Protein AF-A0A8K0VE48-F1 (afdb_monomer)

Secondary structure (DSSP, 8-state):
-------HHHHHHHHHHHHHHHHHHHHHHHHHHHHHHHHS-GGG--HHHHHHHHHHHHHHS-HHHHHHHHHHHHHHHTS---SS-TT-SSSGGGPPPHHHHHHHHHHHHHHHHHHHHHHHH--GGGS-------------------

Sequence (146 aa):
MPKDYFNPASAATSIADIGGLHRKVIVQGLIYGIAQIQSLPDERREELSHSAMCDLVRKITDDHDLAYTLWGVEHHVGFDVDLWPENSGPGPYGSYSDEEMDRKEDVRFCIYKAKRKFAQTCALADAPPSDVIRFFGFDGSEGEAE

Organism: NCBI:txid2804194

Structure (mmCIF, N/CA/C/O backbone):
data_AF-A0A8K0VE48-F1
#
_entry.id   AF-A0A8K0VE48-F1
#
loop_
_atom_site.group_PDB
_atom_site.id
_atom_site.type_symbol
_atom_site.label_atom_id
_atom_site.label_alt_id
_atom_site.label_comp_id
_atom_site.label_asym_id
_atom_site.label_entity_id
_atom_site.label_seq_id
_atom_site.pdbx_PDB_ins_code
_atom_site.Cartn_x
_atom_site.Cartn_y
_atom_site.Cartn_z
_atom_site.occupancy
_atom_site.B_iso_or_equiv
_atom_site.auth_seq_id
_atom_site.auth_comp_id
_atom_site.auth_asym_id
_atom_site.auth_atom_id
_atom_site.pdbx_PDB_model_num
ATOM 1 N N . MET A 1 1 ? -49.383 -22.256 -18.040 1.00 44.12 1 MET A N 1
ATOM 2 C CA . MET A 1 1 ? -47.908 -22.244 -17.953 1.00 44.12 1 MET A CA 1
ATOM 3 C C . MET A 1 1 ? -47.474 -20.793 -17.834 1.00 44.12 1 MET A C 1
ATOM 5 O O . MET A 1 1 ? -47.775 -20.047 -18.763 1.00 44.12 1 MET A O 1
ATOM 9 N N . PRO A 1 2 ? -46.893 -20.352 -16.707 1.00 43.88 2 PRO A N 1
ATOM 10 C CA . PRO A 1 2 ? -46.397 -18.990 -16.603 1.00 43.88 2 PRO A CA 1
ATOM 11 C C . PRO A 1 2 ? -45.114 -18.871 -17.429 1.00 43.88 2 PRO A C 1
ATOM 13 O O . PRO A 1 2 ? -44.235 -19.727 -17.362 1.00 43.88 2 PRO A O 1
ATOM 16 N N . LYS A 1 3 ? -45.061 -17.848 -18.284 1.00 50.06 3 LYS A N 1
ATOM 17 C CA . LYS A 1 3 ? -43.846 -17.438 -18.983 1.00 50.06 3 LYS A CA 1
ATOM 18 C C . LYS A 1 3 ? -43.097 -16.517 -18.033 1.00 50.06 3 LYS A C 1
ATOM 20 O O . LYS A 1 3 ? -43.415 -15.332 -17.965 1.00 50.06 3 LYS A O 1
ATOM 25 N N . ASP A 1 4 ? -42.146 -17.071 -17.297 1.00 51.56 4 ASP A N 1
ATOM 26 C CA . ASP A 1 4 ? -41.178 -16.268 -16.564 1.00 51.56 4 ASP A CA 1
ATOM 27 C C . ASP A 1 4 ? -40.262 -15.608 -17.594 1.00 51.56 4 ASP A C 1
ATOM 29 O O . ASP A 1 4 ? -39.403 -16.235 -18.218 1.00 51.56 4 ASP A O 1
ATOM 33 N N . TYR A 1 5 ? -40.534 -14.332 -17.854 1.00 53.59 5 TYR A N 1
ATOM 34 C CA . TYR A 1 5 ? -39.695 -13.490 -18.686 1.00 53.59 5 TYR A CA 1
ATOM 35 C C . TYR A 1 5 ? -38.361 -13.305 -17.969 1.00 53.59 5 TYR A C 1
ATOM 37 O O . TYR A 1 5 ? -38.280 -12.645 -16.934 1.00 53.59 5 TYR A O 1
ATOM 45 N N . PHE A 1 6 ? -37.315 -13.898 -18.538 1.00 49.81 6 PHE A N 1
ATOM 46 C CA . PHE A 1 6 ? -35.928 -13.624 -18.191 1.00 49.81 6 PHE A CA 1
ATOM 47 C C . PHE A 1 6 ? -35.713 -12.105 -18.247 1.00 49.81 6 PHE A C 1
ATOM 49 O O . PHE A 1 6 ? -35.795 -11.511 -19.321 1.00 49.81 6 PHE A O 1
ATOM 56 N N . ASN A 1 7 ? -35.524 -11.466 -17.091 1.00 54.81 7 ASN A N 1
ATOM 57 C CA . ASN A 1 7 ? -35.315 -10.025 -16.993 1.00 54.81 7 ASN A CA 1
ATOM 58 C C . ASN A 1 7 ? -33.818 -9.721 -17.210 1.00 54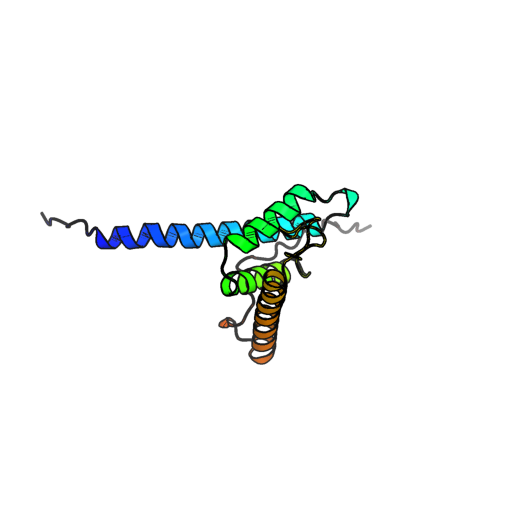.81 7 ASN A C 1
ATOM 60 O O . ASN A 1 7 ? -33.022 -9.955 -16.297 1.00 54.81 7 ASN A O 1
ATOM 64 N N . PRO A 1 8 ? -33.401 -9.188 -18.374 1.00 49.56 8 PRO A N 1
ATOM 65 C CA . PRO A 1 8 ? -31.990 -8.937 -18.668 1.00 49.56 8 PRO A CA 1
ATOM 66 C C . PRO A 1 8 ? -31.373 -7.847 -17.776 1.00 49.56 8 PRO A C 1
ATOM 68 O O . PRO A 1 8 ? -30.152 -7.777 -17.663 1.00 49.56 8 PRO A O 1
ATOM 71 N N . ALA A 1 9 ? -32.188 -7.038 -17.086 1.00 48.03 9 ALA A N 1
ATOM 72 C CA . ALA A 1 9 ? -31.693 -6.051 -16.129 1.00 48.03 9 ALA A CA 1
ATOM 73 C C . ALA A 1 9 ? -31.089 -6.699 -14.868 1.00 48.03 9 ALA A C 1
ATOM 75 O O . ALA A 1 9 ? -30.178 -6.133 -14.276 1.00 48.03 9 ALA A O 1
ATOM 76 N N . SER A 1 10 ? -31.531 -7.910 -14.497 1.00 46.16 10 SER A N 1
ATOM 77 C CA . SER A 1 10 ? -30.999 -8.657 -13.345 1.00 46.16 10 SER A CA 1
ATOM 78 C C . SER A 1 10 ? -29.633 -9.298 -13.617 1.00 46.16 10 SER A C 1
ATOM 80 O O . SER A 1 10 ? -28.899 -9.577 -12.675 1.00 46.16 10 SER A O 1
ATOM 82 N N . ALA A 1 11 ? -29.289 -9.551 -14.883 1.00 44.12 11 ALA A N 1
ATOM 83 C CA . ALA A 1 11 ? -27.991 -10.108 -15.268 1.00 44.12 11 ALA A CA 1
ATOM 84 C C . ALA A 1 11 ? -26.919 -9.016 -15.450 1.00 44.12 11 ALA A C 1
ATOM 86 O O . ALA A 1 11 ? -25.730 -9.279 -15.284 1.00 44.12 11 ALA A O 1
ATOM 87 N N . ALA A 1 12 ? -27.332 -7.776 -15.737 1.00 42.19 12 ALA A N 1
ATOM 88 C CA . ALA A 1 12 ? -26.428 -6.636 -15.887 1.00 42.19 12 ALA A CA 1
ATOM 89 C C . ALA A 1 12 ? -25.794 -6.190 -14.555 1.00 42.19 12 ALA A C 1
ATOM 91 O O . ALA A 1 12 ? -24.656 -5.725 -14.549 1.00 42.19 12 ALA A O 1
ATOM 92 N N . THR A 1 13 ? -26.475 -6.406 -13.424 1.00 41.75 13 THR A N 1
ATOM 93 C CA . THR A 1 13 ? -25.937 -6.142 -12.075 1.00 41.75 13 THR A CA 1
ATOM 94 C C . THR A 1 13 ? -24.790 -7.094 -11.704 1.00 41.75 13 THR A C 1
ATOM 96 O O . THR A 1 13 ? -23.970 -6.777 -10.859 1.00 41.75 13 THR A O 1
ATOM 99 N N . SER A 1 14 ? -24.660 -8.243 -12.375 1.00 50.25 14 SER A N 1
ATOM 100 C CA . SER A 1 14 ? -23.687 -9.272 -11.995 1.00 50.25 14 SER A CA 1
ATOM 101 C C . SER A 1 14 ? -22.292 -9.090 -12.600 1.00 50.25 14 SER A C 1
ATOM 103 O O . SER A 1 14 ? -21.358 -9.665 -12.065 1.00 50.25 14 SER A O 1
ATOM 105 N N . ILE A 1 15 ? -22.101 -8.357 -13.702 1.00 43.62 15 ILE A N 1
ATOM 106 C CA . ILE A 1 15 ? -20.808 -8.376 -14.428 1.00 43.62 15 ILE A CA 1
ATOM 107 C C . ILE A 1 15 ? -19.906 -7.194 -14.042 1.00 43.62 15 ILE A C 1
ATOM 109 O O . ILE A 1 15 ? -18.692 -7.360 -13.930 1.00 43.62 15 ILE A O 1
ATOM 113 N N . ALA A 1 16 ? -20.484 -6.018 -13.780 1.00 47.78 16 ALA A N 1
ATOM 114 C CA . ALA A 1 16 ? -19.727 -4.855 -13.309 1.00 47.78 16 ALA A CA 1
ATOM 115 C C . ALA A 1 16 ? -19.202 -5.051 -11.871 1.00 47.78 16 ALA A C 1
ATOM 117 O O . ALA A 1 16 ? -18.045 -4.733 -11.591 1.00 47.78 16 ALA A O 1
ATOM 118 N N . ASP A 1 17 ? -20.008 -5.667 -10.997 1.00 49.28 17 ASP A N 1
ATOM 119 C CA . ASP A 1 17 ? -19.649 -5.936 -9.597 1.00 49.28 17 ASP A CA 1
ATOM 120 C C . ASP A 1 17 ? -18.585 -7.040 -9.449 1.00 49.28 17 ASP A C 1
ATOM 122 O O . ASP A 1 17 ? -17.734 -6.966 -8.559 1.00 49.28 17 ASP A O 1
ATOM 126 N N . ILE A 1 18 ? -18.544 -8.016 -10.368 1.00 49.53 18 ILE A N 1
ATOM 127 C CA . ILE A 1 18 ? -17.466 -9.022 -10.422 1.00 49.53 18 ILE A CA 1
ATOM 128 C C . ILE A 1 18 ? -16.121 -8.355 -10.749 1.00 49.53 18 ILE A C 1
ATOM 130 O O . ILE A 1 18 ? -15.104 -8.703 -10.152 1.00 49.53 18 ILE A O 1
ATOM 134 N N . GLY A 1 19 ? -16.100 -7.349 -11.631 1.00 61.62 19 GLY A N 1
ATOM 135 C CA . GLY A 1 19 ? -14.878 -6.605 -11.956 1.00 61.62 19 GLY A CA 1
ATOM 136 C C . GLY A 1 19 ? -14.306 -5.830 -10.761 1.00 61.62 19 GLY A C 1
ATOM 137 O O . GLY A 1 19 ? -13.093 -5.845 -10.540 1.00 61.62 19 GLY A O 1
ATOM 138 N N . GLY A 1 20 ? -15.176 -5.197 -9.965 1.00 67.31 20 GLY A N 1
ATOM 139 C CA . GLY A 1 20 ? -14.790 -4.455 -8.761 1.00 67.31 20 GLY A CA 1
ATOM 140 C C . GLY A 1 20 ? -14.254 -5.360 -7.649 1.00 67.31 20 GLY A C 1
ATOM 141 O O . GLY A 1 20 ? -13.186 -5.091 -7.096 1.00 67.31 20 GLY A O 1
ATOM 142 N N . LEU A 1 21 ? -14.941 -6.472 -7.367 1.00 72.62 21 LEU A N 1
ATOM 143 C CA . LEU A 1 21 ? -14.491 -7.449 -6.372 1.00 72.62 21 LEU A CA 1
ATOM 144 C C . LEU A 1 21 ? -13.167 -8.110 -6.781 1.00 72.62 21 LEU A C 1
ATOM 146 O O . LEU A 1 21 ? -12.254 -8.201 -5.965 1.00 72.62 21 LEU A O 1
ATOM 150 N N . HIS A 1 22 ? -13.025 -8.514 -8.049 1.00 78.94 22 HIS A N 1
ATOM 151 C CA . HIS A 1 22 ? -11.775 -9.091 -8.554 1.00 78.94 22 HIS A CA 1
ATOM 152 C C . HIS A 1 22 ? -10.610 -8.112 -8.409 1.00 78.94 22 HIS A C 1
ATOM 154 O O . HIS A 1 22 ? -9.534 -8.505 -7.966 1.00 78.94 22 HIS A O 1
ATOM 160 N N . ARG A 1 23 ? -10.824 -6.828 -8.725 1.00 81.31 23 ARG A N 1
ATOM 161 C CA . ARG A 1 23 ? -9.810 -5.786 -8.532 1.00 81.31 23 ARG A CA 1
ATOM 162 C C . ARG A 1 23 ? -9.401 -5.666 -7.064 1.00 81.31 23 ARG A C 1
ATOM 164 O O . ARG A 1 23 ? -8.206 -5.659 -6.793 1.00 81.31 23 ARG A O 1
ATOM 171 N N . LYS A 1 24 ? -10.357 -5.633 -6.128 1.00 82.12 24 LYS A N 1
ATOM 172 C CA . LYS A 1 24 ? -10.064 -5.565 -4.684 1.00 82.12 24 LYS A CA 1
ATOM 173 C C . LYS A 1 24 ? -9.258 -6.767 -4.196 1.00 82.12 24 LYS A C 1
ATOM 175 O O . LYS A 1 24 ? -8.242 -6.582 -3.534 1.00 82.12 24 LYS A O 1
ATOM 180 N N . VAL A 1 25 ? -9.650 -7.980 -4.590 1.00 85.75 25 VAL A N 1
ATOM 181 C CA . VAL A 1 25 ? -8.926 -9.215 -4.240 1.00 85.75 25 VAL A CA 1
ATOM 182 C C . VAL A 1 25 ? -7.506 -9.211 -4.814 1.00 85.75 25 VAL A C 1
ATOM 184 O O . VAL A 1 25 ? -6.562 -9.563 -4.111 1.00 85.75 25 VAL A O 1
ATOM 187 N N . ILE A 1 26 ? -7.333 -8.772 -6.066 1.00 88.44 26 ILE A N 1
ATOM 188 C CA . ILE A 1 26 ? -6.012 -8.653 -6.698 1.00 88.44 26 ILE A CA 1
ATOM 189 C C . ILE A 1 26 ? -5.144 -7.643 -5.941 1.00 88.44 26 ILE A C 1
ATOM 191 O O . ILE A 1 26 ? -4.018 -7.973 -5.583 1.00 88.44 26 ILE A O 1
ATOM 195 N N . VAL A 1 27 ? -5.657 -6.441 -5.660 1.00 91.12 27 VAL A N 1
ATOM 196 C CA . VAL A 1 27 ? -4.923 -5.399 -4.920 1.00 91.12 27 VAL A CA 1
ATOM 197 C C . VAL A 1 27 ? -4.511 -5.902 -3.541 1.00 91.12 27 VAL A C 1
ATOM 199 O O . VAL A 1 27 ? -3.348 -5.780 -3.170 1.00 91.12 27 VAL A O 1
ATOM 202 N N . GLN A 1 28 ? -5.427 -6.529 -2.805 1.00 91.62 28 GLN A N 1
ATOM 203 C CA . GLN A 1 28 ? -5.130 -7.085 -1.489 1.00 91.62 28 GLN A CA 1
ATOM 204 C C . GLN A 1 28 ? -4.056 -8.180 -1.562 1.00 91.62 28 GLN A C 1
ATOM 206 O O . GLN A 1 28 ? -3.105 -8.156 -0.782 1.00 91.62 28 GLN A O 1
ATOM 211 N N . GLY A 1 29 ? -4.163 -9.107 -2.520 1.00 91.06 29 GLY A N 1
ATOM 212 C CA . GLY A 1 29 ? -3.159 -10.150 -2.741 1.00 91.06 29 GLY A CA 1
ATOM 213 C C . GLY A 1 29 ? -1.781 -9.584 -3.096 1.00 91.06 29 GLY A C 1
ATOM 214 O O . GLY A 1 29 ? -0.771 -10.060 -2.580 1.00 91.06 29 GLY A O 1
ATOM 215 N N . LEU A 1 30 ? -1.733 -8.530 -3.916 1.00 94.88 30 LEU A N 1
ATOM 216 C CA . LEU A 1 30 ? -0.491 -7.832 -4.248 1.00 94.88 30 LEU A CA 1
ATOM 217 C C . LEU A 1 30 ? 0.128 -7.166 -3.017 1.00 94.88 30 LEU A C 1
ATOM 219 O O . LEU A 1 30 ? 1.321 -7.335 -2.793 1.00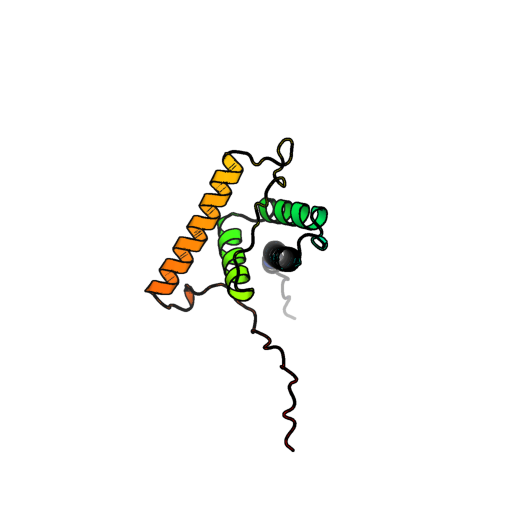 94.88 30 LEU A O 1
ATOM 223 N N . ILE A 1 31 ? -0.657 -6.464 -2.193 1.00 95.88 31 ILE A N 1
ATOM 224 C CA . ILE A 1 31 ? -0.145 -5.813 -0.976 1.00 95.88 31 ILE A CA 1
ATOM 225 C C . ILE A 1 31 ? 0.395 -6.860 0.011 1.00 95.88 31 ILE A C 1
ATOM 227 O O . ILE A 1 31 ? 1.467 -6.656 0.576 1.00 95.88 31 ILE A O 1
ATOM 231 N N . TYR A 1 32 ? -0.269 -8.011 0.168 1.00 95.25 32 TYR A N 1
ATOM 232 C CA . TYR A 1 32 ? 0.270 -9.119 0.966 1.00 95.25 32 TYR A CA 1
ATOM 233 C C . TYR A 1 32 ? 1.576 -9.680 0.399 1.00 95.25 32 TYR A C 1
ATOM 235 O O . TYR A 1 32 ? 2.508 -9.937 1.156 1.00 95.25 32 TYR A O 1
ATOM 243 N N . GLY A 1 33 ? 1.671 -9.858 -0.920 1.00 95.12 33 GLY A N 1
ATOM 244 C CA . GLY A 1 33 ? 2.911 -10.315 -1.546 1.00 95.12 33 GLY A CA 1
ATOM 245 C C . GLY A 1 33 ? 4.051 -9.298 -1.407 1.00 95.12 33 GLY A C 1
ATOM 246 O O . GLY A 1 33 ? 5.177 -9.690 -1.114 1.00 95.12 33 GLY A O 1
ATOM 247 N N . ILE A 1 34 ? 3.759 -7.997 -1.512 1.00 96.75 34 ILE A N 1
ATOM 248 C CA . ILE A 1 34 ? 4.720 -6.917 -1.235 1.00 96.75 34 ILE A CA 1
ATOM 249 C C . ILE A 1 34 ? 5.194 -6.990 0.220 1.00 96.75 34 ILE A C 1
ATOM 251 O O . ILE 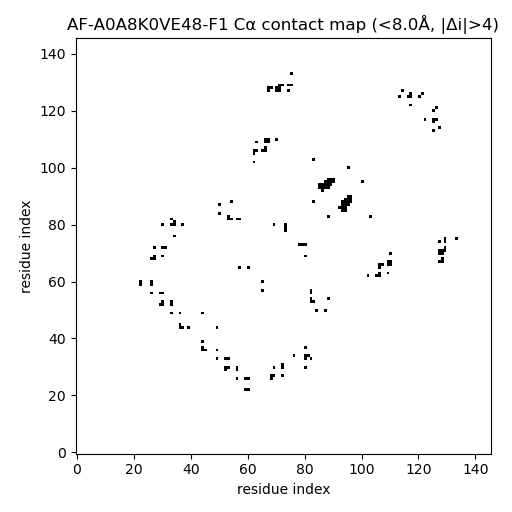A 1 34 ? 6.399 -6.995 0.467 1.00 96.75 34 ILE A O 1
ATOM 255 N N . ALA A 1 35 ? 4.267 -7.105 1.176 1.00 96.38 35 ALA A N 1
ATOM 256 C CA . ALA A 1 35 ? 4.593 -7.247 2.592 1.00 96.38 35 ALA A CA 1
ATOM 257 C C . ALA A 1 35 ? 5.487 -8.473 2.839 1.00 96.38 35 ALA A C 1
ATOM 259 O O . ALA A 1 35 ? 6.491 -8.386 3.545 1.00 96.38 35 ALA A O 1
ATOM 260 N N . GLN A 1 36 ? 5.171 -9.604 2.201 1.00 96.12 36 GLN A N 1
ATOM 261 C CA . GLN A 1 36 ? 5.979 -10.814 2.293 1.00 96.12 36 GLN A CA 1
ATOM 262 C C . GLN A 1 36 ? 7.401 -10.578 1.778 1.00 96.12 36 GLN A C 1
ATOM 264 O O . GLN A 1 36 ? 8.342 -10.949 2.474 1.00 96.12 36 GLN A O 1
ATOM 269 N N . ILE A 1 37 ? 7.583 -9.942 0.615 1.00 94.88 37 ILE A N 1
ATOM 270 C CA . ILE A 1 37 ? 8.923 -9.633 0.090 1.00 94.88 37 ILE A CA 1
ATOM 271 C C . ILE A 1 37 ? 9.677 -8.698 1.047 1.00 94.88 37 ILE A C 1
ATOM 273 O O . ILE A 1 37 ? 10.825 -8.971 1.381 1.00 94.88 37 ILE A O 1
ATOM 277 N N . GLN A 1 38 ? 9.032 -7.647 1.559 1.00 95.06 38 GLN A N 1
ATOM 278 C CA . GLN A 1 38 ? 9.652 -6.692 2.489 1.00 95.06 38 GLN A CA 1
ATOM 279 C C . GLN A 1 38 ? 10.056 -7.315 3.829 1.00 95.06 38 GLN A C 1
ATOM 281 O O . GLN A 1 38 ? 11.030 -6.876 4.443 1.00 95.06 38 GLN A O 1
ATOM 286 N N . SER A 1 39 ? 9.354 -8.367 4.259 1.00 94.69 39 SER A N 1
ATOM 287 C CA . SER A 1 39 ? 9.701 -9.128 5.463 1.00 94.69 39 SER A CA 1
ATOM 288 C C . SER A 1 39 ? 10.987 -9.954 5.319 1.00 94.69 39 SER A C 1
ATOM 290 O O . SER A 1 39 ? 11.574 -10.361 6.323 1.00 94.69 39 SER A O 1
ATOM 292 N N . LEU A 1 40 ? 11.443 -10.210 4.086 1.00 93.75 40 LEU A N 1
ATOM 293 C CA . LEU A 1 40 ? 12.670 -10.957 3.826 1.00 93.75 40 LEU A CA 1
ATOM 294 C C . LEU A 1 40 ? 13.915 -10.075 4.047 1.00 93.75 40 LEU A C 1
ATOM 296 O O . LEU A 1 40 ? 13.849 -8.858 3.849 1.00 93.75 40 LEU A O 1
ATOM 300 N N . PRO A 1 41 ? 15.071 -10.679 4.389 1.00 91.88 41 PRO A N 1
ATOM 301 C CA . PRO A 1 41 ? 16.362 -9.991 4.359 1.00 91.88 41 PRO A CA 1
ATOM 302 C C . PRO A 1 41 ? 16.669 -9.434 2.964 1.00 91.88 41 PRO A C 1
ATOM 304 O O . PRO A 1 41 ? 16.335 -10.090 1.977 1.00 91.88 41 PRO A O 1
ATOM 307 N N . ASP A 1 42 ? 17.361 -8.293 2.886 1.00 88.81 42 ASP A N 1
ATOM 308 C CA . ASP A 1 42 ? 17.640 -7.557 1.637 1.00 88.81 42 ASP A CA 1
ATOM 309 C C . ASP A 1 42 ? 18.201 -8.450 0.515 1.00 88.81 42 ASP A C 1
ATOM 311 O O . ASP A 1 42 ? 17.764 -8.386 -0.628 1.00 88.81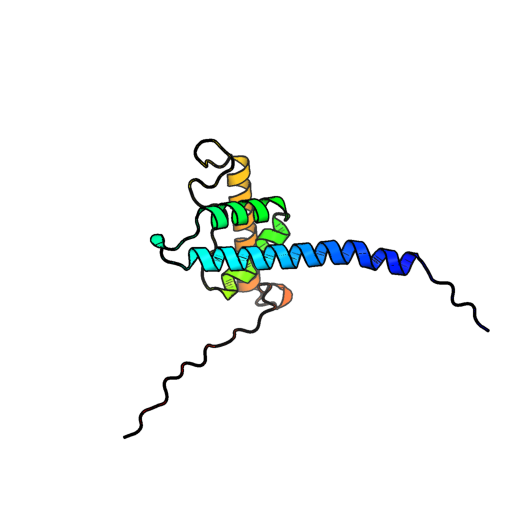 42 ASP A O 1
ATOM 315 N N . GLU A 1 43 ? 19.104 -9.371 0.852 1.00 90.38 43 GLU A N 1
ATOM 316 C CA . GLU A 1 43 ? 19.740 -10.312 -0.085 1.00 90.38 43 GLU A CA 1
ATOM 317 C C . GLU A 1 43 ? 18.757 -11.277 -0.773 1.00 90.38 43 GLU A C 1
ATOM 319 O O . GLU A 1 43 ? 19.084 -11.883 -1.793 1.00 90.38 43 GLU A O 1
ATOM 324 N N . ARG A 1 44 ? 17.574 -11.474 -0.182 1.00 88.38 44 ARG A N 1
ATOM 325 C CA . ARG A 1 44 ? 16.524 -12.387 -0.657 1.00 88.38 44 ARG A CA 1
ATOM 326 C C . ARG A 1 44 ? 15.312 -11.646 -1.206 1.00 88.38 44 ARG A C 1
ATOM 328 O O . ARG A 1 44 ? 14.333 -12.296 -1.572 1.00 88.38 44 ARG A O 1
ATOM 335 N N . ARG A 1 45 ? 15.345 -10.313 -1.236 1.00 89.19 45 ARG A N 1
ATOM 336 C CA . ARG A 1 45 ? 14.253 -9.522 -1.790 1.00 89.19 45 ARG A CA 1
ATOM 337 C C . ARG A 1 45 ? 14.288 -9.596 -3.306 1.00 89.19 45 ARG A C 1
ATOM 339 O O . ARG A 1 45 ? 15.290 -9.305 -3.954 1.00 89.19 45 ARG A O 1
ATOM 346 N N . GLU A 1 46 ? 13.163 -9.988 -3.885 1.00 90.88 46 GLU A N 1
ATOM 347 C CA . GLU A 1 46 ? 12.972 -9.956 -5.330 1.00 90.88 46 GLU A CA 1
ATOM 348 C C . GLU A 1 46 ? 12.652 -8.523 -5.782 1.00 90.88 46 GLU A C 1
ATOM 350 O O . GLU A 1 46 ? 11.512 -8.220 -6.122 1.00 90.88 46 GLU A O 1
ATOM 355 N N . GLU A 1 47 ? 13.650 -7.634 -5.774 1.00 88.56 47 GLU A N 1
ATOM 356 C CA . GLU A 1 47 ? 13.492 -6.183 -6.009 1.00 88.56 47 GLU A CA 1
ATOM 357 C C . GLU A 1 47 ? 12.722 -5.845 -7.298 1.00 88.56 47 GLU A C 1
ATOM 359 O O . GLU A 1 47 ? 11.872 -4.956 -7.314 1.00 88.56 47 GLU A O 1
ATOM 364 N N . LEU A 1 48 ? 12.946 -6.596 -8.384 1.00 88.00 48 LEU A N 1
ATOM 365 C CA . LEU A 1 48 ? 12.211 -6.406 -9.641 1.00 88.00 48 LEU A CA 1
ATOM 366 C C . LEU A 1 48 ? 10.719 -6.739 -9.499 1.00 88.00 48 LEU A C 1
ATOM 368 O O . LEU A 1 48 ? 9.870 -5.967 -9.950 1.00 88.00 48 LEU A O 1
ATOM 372 N N . SER A 1 49 ? 10.398 -7.874 -8.870 1.00 91.25 49 SER A N 1
ATOM 373 C CA . SER A 1 49 ? 9.018 -8.294 -8.601 1.00 91.25 49 SER A CA 1
ATOM 374 C C . SER A 1 49 ? 8.343 -7.309 -7.647 1.00 91.25 49 SER A C 1
ATOM 376 O O . SER A 1 49 ? 7.226 -6.863 -7.901 1.00 91.25 49 SER A O 1
ATOM 378 N N . HIS A 1 50 ? 9.044 -6.915 -6.582 1.00 93.00 50 HIS A N 1
ATOM 379 C CA . HIS A 1 50 ? 8.574 -5.961 -5.583 1.00 93.00 50 HIS A CA 1
ATOM 380 C C . HIS A 1 50 ? 8.235 -4.606 -6.205 1.00 93.00 50 HIS A C 1
ATOM 382 O O . HIS A 1 50 ? 7.110 -4.130 -6.054 1.00 93.00 50 HIS A O 1
ATOM 388 N N . SER A 1 51 ? 9.162 -4.029 -6.970 1.00 92.44 51 SER A N 1
ATOM 389 C CA . SER A 1 51 ? 8.976 -2.750 -7.656 1.00 92.44 51 SER A CA 1
ATOM 390 C C . SER A 1 51 ? 7.794 -2.792 -8.635 1.00 92.44 51 SER A C 1
ATOM 392 O O . SER A 1 51 ? 6.917 -1.924 -8.599 1.00 92.44 51 SER A O 1
ATOM 394 N N . ALA A 1 52 ? 7.695 -3.857 -9.441 1.00 92.06 52 ALA A N 1
ATOM 395 C CA . ALA A 1 52 ? 6.591 -4.044 -10.383 1.00 92.06 52 ALA A CA 1
ATOM 396 C C . ALA A 1 52 ? 5.230 -4.189 -9.681 1.00 92.06 52 ALA A C 1
ATOM 398 O O . ALA A 1 52 ? 4.228 -3.647 -10.150 1.00 92.06 52 ALA A O 1
ATOM 399 N N . MET A 1 53 ? 5.178 -4.896 -8.549 1.00 94.56 53 MET A N 1
ATOM 400 C CA . MET A 1 53 ? 3.954 -5.039 -7.759 1.00 94.56 53 MET A CA 1
ATOM 401 C C . MET A 1 53 ? 3.532 -3.710 -7.124 1.00 94.56 53 MET A C 1
ATOM 403 O O . MET A 1 53 ? 2.349 -3.372 -7.186 1.00 94.56 53 MET A O 1
ATOM 407 N N . CYS A 1 54 ? 4.472 -2.939 -6.566 1.00 95.38 54 CYS A N 1
ATOM 408 C CA . CYS A 1 54 ? 4.206 -1.601 -6.030 1.00 95.38 54 CYS A CA 1
ATOM 409 C C . CYS A 1 54 ? 3.614 -0.682 -7.105 1.00 95.38 54 CYS A C 1
ATOM 411 O O . CYS A 1 54 ? 2.570 -0.064 -6.895 1.00 95.38 54 CYS A O 1
ATOM 413 N N . ASP A 1 55 ? 4.235 -0.642 -8.284 1.00 92.88 55 ASP A N 1
ATOM 414 C CA . ASP A 1 55 ? 3.753 0.143 -9.418 1.00 92.88 55 ASP A CA 1
ATOM 415 C C . ASP A 1 55 ? 2.350 -0.287 -9.877 1.00 92.88 55 ASP A C 1
ATOM 417 O O . ASP A 1 55 ? 1.463 0.550 -10.071 1.00 92.88 55 ASP A O 1
ATOM 421 N N . LEU A 1 56 ? 2.113 -1.598 -9.980 1.00 92.44 56 LEU A N 1
ATOM 422 C CA . LEU A 1 56 ? 0.813 -2.140 -10.360 1.00 92.44 56 LEU A CA 1
ATOM 423 C C . LEU A 1 56 ? -0.277 -1.720 -9.367 1.00 92.44 56 LEU A C 1
ATOM 425 O O . LEU A 1 56 ? -1.309 -1.207 -9.798 1.00 92.44 56 LEU A O 1
ATOM 429 N N . VAL A 1 57 ? -0.042 -1.884 -8.060 1.00 94.06 57 VAL A N 1
ATOM 430 C CA . VAL A 1 57 ? -0.988 -1.478 -7.007 1.00 94.06 57 VAL A CA 1
ATOM 431 C C . VAL A 1 57 ? -1.322 0.007 -7.137 1.00 94.06 57 VAL A C 1
ATOM 433 O O . VAL A 1 57 ? -2.499 0.352 -7.225 1.00 94.06 57 VAL A O 1
ATOM 436 N N . ARG A 1 58 ? -0.315 0.883 -7.255 1.00 92.69 58 ARG A N 1
ATOM 437 C CA . ARG A 1 58 ? -0.532 2.332 -7.414 1.00 92.69 58 ARG A CA 1
ATOM 438 C C . ARG A 1 58 ? -1.385 2.664 -8.645 1.00 92.69 58 ARG A C 1
ATOM 440 O O . ARG A 1 58 ? -2.139 3.631 -8.617 1.00 92.69 58 ARG A O 1
ATOM 447 N N . LYS A 1 59 ? -1.308 1.892 -9.731 1.00 89.75 59 LYS A N 1
ATOM 448 C CA . LYS A 1 59 ? -2.050 2.168 -10.978 1.00 89.75 59 LYS A CA 1
ATOM 449 C C . LYS A 1 59 ? -3.484 1.647 -10.988 1.00 89.75 59 LYS A C 1
ATOM 451 O O . LYS A 1 59 ? -4.337 2.230 -11.655 1.00 89.75 59 LYS A O 1
ATOM 456 N N . ILE A 1 60 ? -3.756 0.532 -10.311 1.00 86.44 60 ILE A N 1
ATOM 457 C CA . ILE A 1 60 ? -5.038 -0.177 -10.443 1.00 86.44 60 ILE A CA 1
ATOM 458 C C . ILE A 1 60 ? -6.026 0.105 -9.312 1.00 86.44 60 ILE A C 1
ATOM 460 O O . ILE A 1 60 ? -7.112 -0.467 -9.326 1.00 86.44 60 ILE A O 1
ATOM 464 N N . THR A 1 61 ? -5.714 0.959 -8.345 1.00 85.44 61 THR A N 1
ATOM 465 C CA . THR A 1 61 ? -6.669 1.342 -7.297 1.00 85.44 61 THR A CA 1
ATOM 466 C C . THR A 1 61 ? -6.687 2.847 -7.092 1.00 85.44 61 THR A C 1
ATOM 468 O O . THR A 1 61 ? -5.673 3.518 -7.284 1.00 85.44 61 THR A O 1
ATOM 471 N N . ASP A 1 62 ? -7.857 3.375 -6.738 1.00 90.12 62 ASP A N 1
ATOM 472 C CA . ASP A 1 62 ? -7.973 4.739 -6.238 1.00 90.12 62 ASP A CA 1
ATOM 473 C C . ASP A 1 62 ? -7.369 4.848 -4.833 1.00 90.12 62 ASP A C 1
ATOM 475 O O . ASP A 1 62 ? -7.184 3.846 -4.137 1.00 90.12 62 ASP A O 1
ATOM 479 N N . ASP A 1 63 ? -7.058 6.075 -4.428 1.00 90.00 63 ASP A N 1
ATOM 480 C CA . ASP A 1 63 ? -6.289 6.350 -3.212 1.00 90.00 63 ASP A CA 1
ATOM 481 C C . ASP A 1 63 ? -7.059 6.052 -1.933 1.00 90.00 63 ASP A C 1
ATOM 483 O O . ASP A 1 63 ? -6.462 5.672 -0.925 1.00 90.00 63 ASP A O 1
ATOM 487 N N . HIS A 1 64 ? -8.386 6.177 -1.972 1.00 88.56 64 HIS A N 1
ATOM 488 C CA . HIS A 1 64 ? -9.219 5.885 -0.818 1.00 88.56 64 HIS A CA 1
ATOM 489 C C . HIS A 1 64 ? -9.289 4.374 -0.566 1.00 88.56 64 HIS A C 1
ATOM 491 O O . HIS A 1 64 ? -9.014 3.924 0.550 1.00 88.56 64 HIS A O 1
ATOM 497 N N . ASP A 1 65 ? -9.598 3.580 -1.597 1.00 88.56 65 ASP A N 1
ATOM 498 C CA . ASP A 1 65 ? -9.605 2.117 -1.496 1.00 88.56 65 ASP A CA 1
ATOM 499 C C . ASP A 1 65 ? -8.194 1.565 -1.234 1.00 88.56 65 ASP A C 1
ATOM 501 O O . ASP A 1 65 ? -8.043 0.605 -0.469 1.00 88.56 65 ASP A O 1
ATOM 505 N N . LEU A 1 66 ? -7.152 2.205 -1.784 1.00 92.50 66 LEU A N 1
ATOM 506 C CA . LEU A 1 66 ? -5.758 1.878 -1.488 1.00 92.50 66 LEU A CA 1
ATOM 507 C C . L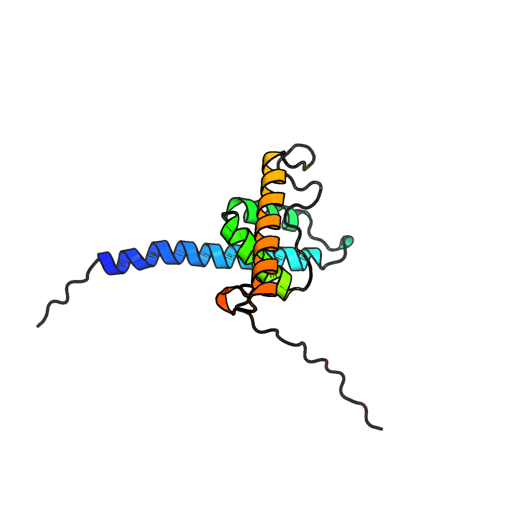EU A 1 66 ? -5.439 2.090 -0.011 1.00 92.50 66 LEU A C 1
ATOM 509 O O . LEU A 1 66 ? -4.952 1.169 0.636 1.00 92.50 66 LEU A O 1
ATOM 513 N N . ALA A 1 67 ? -5.731 3.275 0.533 1.00 94.25 67 ALA A N 1
ATOM 514 C CA . ALA A 1 67 ? -5.482 3.601 1.934 1.00 94.25 67 ALA A CA 1
ATOM 515 C C . ALA A 1 67 ? -6.192 2.618 2.871 1.00 94.25 67 ALA A C 1
ATOM 517 O O . ALA A 1 67 ? -5.592 2.110 3.818 1.00 94.25 67 ALA A O 1
ATOM 518 N N . TYR A 1 68 ? -7.460 2.316 2.588 1.00 91.19 68 TYR A N 1
ATOM 519 C CA . TYR A 1 68 ? -8.248 1.407 3.412 1.00 91.19 68 TYR A CA 1
ATOM 520 C C . TYR A 1 68 ? -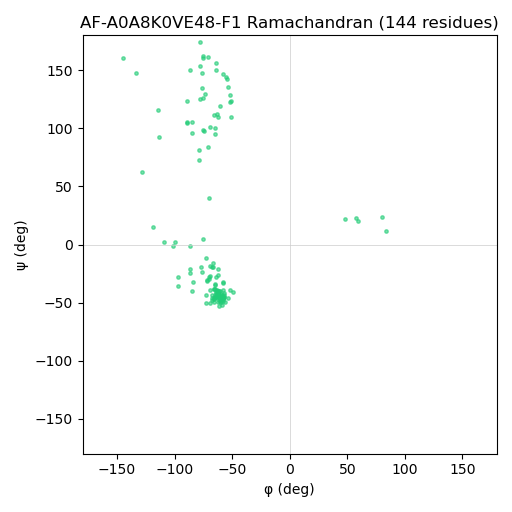7.691 -0.025 3.366 1.00 91.19 68 TYR A C 1
ATOM 522 O O . TYR A 1 68 ? -7.454 -0.628 4.413 1.00 91.19 68 TYR A O 1
ATOM 530 N N . THR A 1 69 ? -7.392 -0.541 2.169 1.00 92.38 69 THR A N 1
ATOM 531 C CA . THR A 1 69 ? -6.820 -1.887 1.991 1.00 92.38 69 THR A CA 1
ATOM 532 C C . THR A 1 69 ? -5.428 -1.994 2.611 1.00 92.38 69 THR A C 1
ATOM 534 O O . THR A 1 69 ? -5.146 -2.952 3.329 1.00 92.38 69 THR A O 1
ATOM 537 N N . LEU A 1 70 ? -4.572 -0.995 2.378 1.00 95.06 70 LEU A N 1
ATOM 538 C CA . LEU A 1 70 ? -3.220 -0.934 2.924 1.00 95.06 70 LEU A CA 1
ATOM 539 C C . LEU A 1 70 ? -3.257 -0.938 4.450 1.00 95.06 70 LEU A C 1
ATOM 541 O O . LEU A 1 70 ? -2.576 -1.751 5.063 1.00 95.06 70 LEU A O 1
ATOM 545 N N . TRP A 1 71 ? -4.118 -0.125 5.068 1.00 94.19 71 TRP A N 1
ATOM 546 C CA . TRP A 1 71 ? -4.276 -0.135 6.521 1.00 94.19 71 TRP A CA 1
ATOM 547 C C . TRP A 1 71 ? -4.706 -1.506 7.058 1.00 94.19 71 TRP A C 1
ATOM 549 O O . TRP A 1 71 ? -4.156 -1.967 8.060 1.00 94.19 71 TRP A O 1
ATOM 559 N N . GLY A 1 72 ? -5.661 -2.169 6.399 1.00 92.12 72 GLY A N 1
ATOM 560 C CA . GLY A 1 72 ? -6.093 -3.517 6.774 1.00 92.12 72 GLY A CA 1
ATOM 561 C C . GLY A 1 72 ? -4.943 -4.525 6.758 1.00 92.12 72 GLY A C 1
ATOM 562 O O . GLY A 1 72 ? -4.759 -5.269 7.723 1.00 92.12 72 GLY A O 1
ATOM 563 N N . VAL A 1 73 ? -4.130 -4.507 5.696 1.00 92.94 73 VAL A N 1
ATOM 564 C CA . VAL A 1 73 ? -2.965 -5.393 5.573 1.00 92.94 73 VAL A CA 1
ATOM 565 C C . VAL A 1 73 ? -1.884 -5.041 6.595 1.00 92.94 73 VAL A C 1
ATOM 567 O O . VAL A 1 73 ? -1.434 -5.937 7.298 1.00 92.94 73 VAL A O 1
ATOM 570 N N . GLU A 1 74 ? -1.516 -3.767 6.751 1.00 94.38 74 GLU A N 1
ATOM 571 C CA . GLU A 1 74 ? -0.527 -3.303 7.742 1.00 94.38 74 GLU A CA 1
ATOM 572 C C . GLU A 1 74 ? -0.915 -3.698 9.168 1.00 94.38 74 GLU A C 1
ATOM 574 O O . GLU A 1 74 ? -0.086 -4.164 9.950 1.00 94.38 74 GLU A O 1
ATOM 579 N N . HIS A 1 75 ? -2.201 -3.564 9.508 1.00 91.94 75 HIS A N 1
ATOM 580 C CA . HIS A 1 75 ? -2.718 -4.012 10.795 1.00 91.94 75 HIS A CA 1
ATOM 581 C C . HIS A 1 75 ? -2.557 -5.527 10.979 1.00 91.94 75 HIS A C 1
ATOM 583 O O . HIS A 1 75 ? -2.206 -5.982 12.068 1.00 91.94 75 HIS A O 1
ATOM 589 N N . HIS A 1 76 ? -2.797 -6.303 9.920 1.00 90.44 76 HIS A N 1
ATOM 590 C CA . HIS A 1 76 ? -2.670 -7.755 9.951 1.00 90.44 76 HIS A CA 1
ATOM 591 C C . HIS A 1 76 ? -1.210 -8.212 10.083 1.00 90.44 76 HIS A C 1
ATOM 593 O O . HIS A 1 76 ? -0.906 -9.019 10.965 1.00 90.44 76 HIS A O 1
ATOM 599 N N . VAL A 1 77 ? -0.313 -7.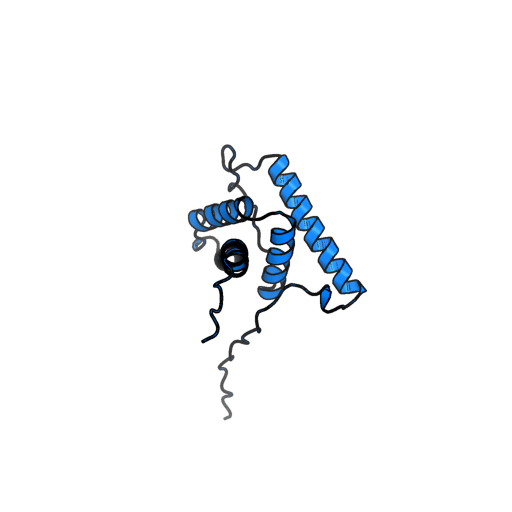691 9.238 1.00 90.56 77 VAL A N 1
ATOM 600 C CA . VAL A 1 77 ? 1.108 -8.087 9.202 1.00 90.56 77 VAL A CA 1
ATOM 601 C C . VAL A 1 77 ? 1.929 -7.465 10.334 1.00 90.56 77 VAL A C 1
ATOM 603 O O . VAL A 1 77 ? 2.980 -7.989 10.688 1.00 90.56 77 VAL A O 1
ATOM 606 N N . GLY A 1 78 ? 1.438 -6.387 10.951 1.00 92.88 78 GLY A N 1
ATOM 607 C CA . GLY A 1 78 ? 2.044 -5.764 12.129 1.00 92.88 78 GLY A CA 1
ATOM 608 C C . GLY A 1 78 ? 3.176 -4.777 11.834 1.00 92.88 78 GLY A C 1
ATOM 609 O O . GLY A 1 78 ? 3.865 -4.366 12.765 1.00 92.88 78 GLY A O 1
ATOM 610 N N . PHE A 1 79 ? 3.366 -4.384 10.575 1.00 94.06 79 PHE A N 1
ATOM 611 C CA . PHE A 1 79 ? 4.328 -3.364 10.155 1.00 94.06 79 PHE A CA 1
ATOM 612 C C . PHE A 1 79 ? 3.781 -2.553 8.973 1.00 94.06 79 PHE A C 1
ATOM 614 O O . PHE A 1 79 ? 2.854 -2.991 8.289 1.00 94.06 79 PHE A O 1
ATOM 621 N N . ASP A 1 80 ? 4.352 -1.369 8.748 1.00 96.19 80 ASP A N 1
ATOM 622 C CA . ASP A 1 80 ? 3.959 -0.491 7.645 1.00 96.19 80 ASP A CA 1
ATOM 623 C C . ASP A 1 80 ? 4.567 -0.996 6.327 1.00 96.19 80 ASP A C 1
ATOM 625 O O . ASP A 1 80 ? 5.781 -1.169 6.213 1.00 96.19 80 ASP A O 1
ATOM 629 N N . VAL A 1 81 ? 3.720 -1.226 5.325 1.00 96.69 81 VAL A N 1
ATOM 630 C CA . VAL A 1 81 ? 4.121 -1.766 4.020 1.00 96.69 81 VAL A CA 1
ATOM 631 C C . VAL A 1 81 ? 4.486 -0.602 3.107 1.00 96.69 81 VAL A C 1
ATOM 633 O O . VAL A 1 81 ? 3.672 0.299 2.888 1.00 96.69 81 VAL A O 1
ATOM 636 N N . ASP A 1 82 ? 5.699 -0.595 2.556 1.00 96.62 82 ASP A N 1
ATOM 637 C CA . ASP A 1 82 ? 6.151 0.507 1.704 1.00 96.62 82 ASP A CA 1
ATOM 638 C C . ASP A 1 82 ? 5.788 0.276 0.233 1.00 96.62 82 ASP A C 1
ATOM 640 O O . ASP A 1 82 ? 6.409 -0.524 -0.465 1.00 96.62 82 ASP A O 1
ATOM 644 N N . LEU A 1 83 ? 4.777 0.997 -0.249 1.00 96.44 83 LEU A N 1
ATOM 645 C CA . LEU A 1 83 ? 4.397 0.988 -1.661 1.00 96.44 83 LEU A CA 1
ATOM 646 C C . LEU A 1 83 ? 5.184 1.998 -2.502 1.00 96.44 83 LEU A C 1
ATOM 648 O O . LEU A 1 83 ? 4.954 2.060 -3.703 1.00 96.44 83 LEU A O 1
ATOM 652 N N . TRP A 1 84 ? 6.083 2.791 -1.911 1.00 96.44 84 TRP A N 1
ATOM 653 C CA . TRP A 1 84 ? 6.960 3.733 -2.615 1.00 96.44 84 TRP A CA 1
ATOM 654 C C . TRP A 1 84 ? 8.428 3.523 -2.213 1.00 96.44 84 TRP A C 1
ATOM 656 O O . TRP A 1 84 ? 9.038 4.451 -1.669 1.00 96.44 84 TRP A O 1
ATOM 666 N N . PRO A 1 85 ? 8.996 2.332 -2.499 1.00 93.44 85 PRO A N 1
ATOM 667 C CA . PRO A 1 85 ? 10.387 2.042 -2.181 1.00 93.44 85 PRO A CA 1
ATOM 668 C C . PRO A 1 85 ? 11.334 2.954 -2.959 1.00 93.44 85 PRO A C 1
ATOM 670 O O . PRO A 1 85 ? 11.026 3.384 -4.078 1.00 93.44 85 PRO A O 1
ATOM 673 N N . GLU A 1 86 ? 12.490 3.250 -2.370 1.00 90.12 86 GLU A N 1
ATOM 674 C CA . GLU A 1 86 ? 13.530 4.060 -3.004 1.00 90.12 86 GLU A CA 1
ATOM 675 C C . GLU A 1 86 ? 13.946 3.467 -4.359 1.00 90.12 86 GLU A C 1
ATOM 677 O O . GLU A 1 86 ? 13.984 2.251 -4.543 1.00 90.12 86 GLU A O 1
ATOM 682 N N . ASN A 1 87 ? 14.253 4.331 -5.329 1.00 86.94 87 ASN A N 1
ATOM 683 C CA . ASN A 1 87 ? 14.699 3.938 -6.673 1.00 86.94 87 ASN A CA 1
ATOM 684 C C . ASN A 1 87 ? 13.714 3.027 -7.445 1.00 86.94 87 ASN A C 1
ATOM 686 O O . ASN A 1 87 ? 14.114 2.326 -8.372 1.00 86.94 87 ASN A O 1
ATOM 690 N N . SER A 1 88 ? 12.427 3.046 -7.087 1.00 88.38 88 SER A N 1
ATOM 691 C CA . SER A 1 88 ? 11.352 2.281 -7.749 1.00 88.38 88 SER A CA 1
ATOM 692 C C . SER A 1 88 ? 10.257 3.159 -8.360 1.00 88.38 88 SER A C 1
ATOM 694 O O . SER A 1 88 ? 9.152 2.694 -8.665 1.00 88.38 88 SER A O 1
ATOM 696 N N . GLY A 1 89 ? 10.536 4.451 -8.500 1.00 86.94 89 GLY A N 1
ATOM 697 C CA . GLY A 1 89 ? 9.676 5.371 -9.222 1.00 86.94 89 GLY A CA 1
ATOM 698 C C . GLY A 1 89 ? 9.773 5.198 -10.741 1.00 86.94 89 GLY A C 1
ATOM 699 O O . GLY A 1 89 ? 10.731 4.619 -11.255 1.00 86.94 89 GLY A O 1
ATOM 700 N N . PRO A 1 90 ? 8.774 5.687 -11.488 1.00 84.19 90 PRO A N 1
ATOM 701 C CA . PRO A 1 90 ? 8.740 5.613 -12.946 1.00 84.19 90 PRO A CA 1
ATOM 702 C C . PRO A 1 90 ? 9.737 6.567 -13.626 1.00 84.19 90 PRO A C 1
ATOM 704 O O . PRO A 1 90 ? 9.935 6.484 -14.840 1.00 84.19 90 PRO A O 1
ATOM 707 N N . GLY A 1 91 ? 10.331 7.500 -12.878 1.00 86.00 91 GLY A N 1
ATOM 708 C CA . GLY A 1 91 ? 11.274 8.490 -13.377 1.00 86.00 91 GLY A CA 1
ATOM 709 C C . GLY A 1 91 ? 12.691 7.951 -13.616 1.00 86.00 91 GLY A C 1
ATOM 710 O O . GLY A 1 91 ? 13.017 6.803 -13.295 1.00 86.00 91 GLY A O 1
ATOM 711 N N . PRO A 1 92 ? 13.579 8.785 -14.192 1.00 85.31 92 PRO A N 1
ATOM 712 C CA . PRO A 1 92 ? 14.983 8.439 -14.383 1.00 85.31 92 PRO A CA 1
ATOM 713 C C . PRO A 1 92 ? 15.640 8.001 -13.071 1.00 85.31 92 PRO A C 1
ATOM 715 O O . PRO A 1 92 ? 15.466 8.645 -12.042 1.00 85.31 92 PRO A O 1
ATOM 718 N N . TYR A 1 93 ? 16.419 6.918 -13.117 1.00 87.19 93 TYR A N 1
ATOM 719 C CA . TYR A 1 93 ? 17.068 6.325 -11.936 1.00 87.19 93 TYR A CA 1
ATOM 720 C C . TYR A 1 93 ? 16.096 5.873 -10.834 1.00 87.19 93 TYR A C 1
ATOM 722 O O . TYR A 1 93 ? 16.505 5.710 -9.689 1.00 87.19 93 TYR A O 1
ATOM 730 N N . GLY A 1 94 ? 14.821 5.656 -11.168 1.00 86.50 94 GLY A N 1
ATOM 731 C CA . GLY A 1 94 ? 13.834 5.204 -10.199 1.00 86.50 94 GLY A CA 1
ATOM 732 C C . GLY A 1 94 ? 13.282 6.321 -9.311 1.00 86.50 94 GLY A C 1
ATOM 733 O O . GLY A 1 94 ? 12.839 6.047 -8.195 1.00 86.50 94 GLY A O 1
ATOM 734 N N . SER A 1 95 ? 13.331 7.579 -9.756 1.00 92.44 95 SER A N 1
ATOM 735 C CA . SER A 1 95 ? 12.747 8.699 -9.015 1.00 92.44 95 SER A CA 1
ATOM 736 C C . SER A 1 95 ? 11.222 8.743 -9.143 1.00 92.44 95 SER A C 1
ATOM 738 O O . SER A 1 95 ? 10.658 8.387 -10.180 1.00 92.44 95 SER A O 1
ATOM 740 N N . TYR A 1 96 ? 10.554 9.203 -8.088 1.00 93.50 96 TYR A N 1
ATOM 741 C CA . TYR A 1 96 ? 9.131 9.547 -8.117 1.00 93.50 96 TYR A CA 1
ATOM 742 C C . TYR A 1 96 ? 8.951 10.991 -8.576 1.00 93.50 96 TYR A C 1
ATOM 744 O O . TYR A 1 96 ? 9.834 11.822 -8.342 1.00 93.50 96 TYR A O 1
ATOM 752 N N . SER A 1 97 ? 7.831 11.287 -9.235 1.00 94.81 97 SER A N 1
ATOM 753 C CA . SER A 1 97 ? 7.450 12.681 -9.478 1.00 94.81 97 SER A CA 1
ATOM 754 C C . SER A 1 97 ? 6.908 13.332 -8.202 1.00 94.81 97 SER A C 1
ATOM 756 O O . SER A 1 97 ? 6.511 12.633 -7.266 1.00 94.81 97 SER A O 1
ATOM 758 N N . ASP A 1 98 ? 6.861 14.665 -8.173 1.00 95.56 98 ASP A N 1
ATOM 759 C CA . ASP A 1 98 ? 6.268 15.403 -7.052 1.00 95.56 98 ASP A CA 1
ATOM 760 C C . ASP A 1 98 ? 4.802 14.982 -6.844 1.00 95.56 98 ASP A C 1
ATOM 762 O O . ASP A 1 98 ? 4.389 14.729 -5.718 1.00 95.56 98 ASP A O 1
ATOM 766 N N . GLU A 1 99 ? 4.044 14.757 -7.925 1.00 94.38 99 GLU A N 1
ATOM 767 C CA . GLU A 1 99 ? 2.652 14.296 -7.837 1.00 94.38 99 GLU A CA 1
ATOM 768 C C . GLU A 1 99 ? 2.518 12.893 -7.223 1.00 94.38 99 GLU A C 1
ATOM 770 O O . GLU A 1 99 ? 1.550 12.606 -6.520 1.00 94.38 99 GLU A O 1
ATOM 775 N N . GLU A 1 100 ? 3.467 11.987 -7.476 1.00 93.06 100 GLU A N 1
ATOM 776 C CA . GLU A 1 100 ? 3.465 10.662 -6.845 1.00 93.06 100 GLU A CA 1
ATOM 777 C C . GLU A 1 100 ? 3.819 10.726 -5.359 1.00 93.06 100 GLU A C 1
ATOM 779 O O . GLU A 1 100 ? 3.324 9.904 -4.579 1.00 93.06 100 GLU A O 1
ATOM 784 N N . MET A 1 101 ? 4.662 11.684 -4.973 1.00 95.62 101 MET A N 1
ATOM 785 C CA . MET A 1 101 ? 5.008 11.933 -3.578 1.00 95.62 101 MET A CA 1
ATOM 786 C C . MET A 1 101 ? 3.843 12.581 -2.826 1.00 95.62 101 MET A C 1
ATOM 788 O O . MET A 1 101 ? 3.491 12.092 -1.755 1.00 95.62 101 MET A O 1
ATOM 792 N N . ASP A 1 102 ? 3.164 13.565 -3.418 1.00 95.88 102 ASP A N 1
ATOM 793 C CA . ASP A 1 102 ? 1.924 14.136 -2.875 1.00 95.88 102 ASP A CA 1
ATOM 794 C C . ASP A 1 102 ? 0.868 13.039 -2.678 1.00 95.88 102 ASP A C 1
ATOM 796 O O . ASP A 1 102 ? 0.267 12.896 -1.613 1.00 95.88 102 ASP A O 1
ATOM 800 N N . ARG A 1 103 ? 0.714 12.161 -3.674 1.00 94.94 103 ARG A N 1
ATOM 801 C CA . ARG A 1 103 ? -0.194 11.013 -3.595 1.00 94.94 103 ARG A CA 1
ATOM 802 C C . ARG A 1 103 ? 0.171 10.038 -2.469 1.00 94.94 103 ARG A C 1
ATOM 804 O O . ARG A 1 103 ? -0.717 9.515 -1.790 1.00 94.94 103 ARG A O 1
ATOM 811 N N . LYS A 1 104 ? 1.466 9.773 -2.248 1.00 96.06 104 LYS A N 1
ATOM 812 C CA . LYS A 1 104 ? 1.952 8.971 -1.108 1.00 96.06 104 LYS A CA 1
ATOM 813 C C . LYS A 1 104 ? 1.522 9.605 0.214 1.00 96.06 104 LYS A C 1
ATOM 815 O O . LYS A 1 104 ? 1.045 8.896 1.105 1.00 96.06 104 LYS A O 1
ATOM 820 N N . GLU A 1 105 ? 1.694 10.918 0.344 1.00 96.50 105 GLU A N 1
ATOM 821 C CA . GLU A 1 105 ? 1.306 11.669 1.537 1.00 96.50 105 GLU A CA 1
ATOM 822 C C . GLU A 1 105 ? -0.206 11.625 1.770 1.00 96.50 105 GLU A C 1
ATOM 824 O O . GLU A 1 105 ? -0.631 11.320 2.886 1.00 96.50 105 GLU A O 1
ATOM 829 N N . ASP A 1 106 ? -1.014 11.808 0.726 1.00 96.19 106 ASP A N 1
ATOM 830 C CA . ASP A 1 106 ? -2.476 11.739 0.797 1.00 96.19 106 ASP A CA 1
ATOM 831 C C . ASP A 1 106 ? -2.966 10.369 1.283 1.00 96.19 106 ASP A C 1
ATOM 833 O O . ASP A 1 106 ? -3.764 10.279 2.225 1.00 96.19 106 ASP A O 1
ATOM 837 N N . VAL A 1 107 ? -2.436 9.278 0.717 1.00 96.56 107 VAL A N 1
ATOM 838 C CA . VAL A 1 107 ? -2.767 7.907 1.146 1.00 96.56 107 VAL A CA 1
ATOM 839 C C . VAL A 1 107 ? -2.410 7.702 2.620 1.00 96.56 107 VAL A C 1
ATOM 841 O O . VAL A 1 107 ? -3.220 7.190 3.402 1.00 96.56 107 VAL A O 1
ATOM 844 N N . ARG A 1 108 ? -1.220 8.141 3.047 1.00 96.88 108 ARG A N 1
ATOM 845 C CA . ARG A 1 108 ? -0.782 8.027 4.448 1.00 96.88 108 ARG A CA 1
ATOM 846 C C . ARG A 1 108 ? -1.621 8.886 5.388 1.00 96.88 108 ARG A C 1
ATOM 848 O O . ARG A 1 108 ? -1.962 8.433 6.486 1.00 96.88 108 ARG A O 1
ATOM 855 N N . PHE A 1 109 ? -2.015 10.080 4.961 1.00 96.38 109 PHE A N 1
ATOM 856 C CA . PHE A 1 109 ? -2.899 10.957 5.716 1.00 96.38 109 PHE A CA 1
ATOM 857 C C . PHE A 1 109 ? -4.294 10.342 5.895 1.00 96.38 109 PHE A C 1
ATOM 859 O O . PHE A 1 109 ? -4.844 10.365 7.003 1.00 96.38 109 PHE A O 1
ATOM 866 N N . CYS A 1 110 ? -4.846 9.714 4.853 1.00 95.00 110 CYS A N 1
ATOM 867 C CA . CYS A 1 110 ? -6.098 8.959 4.928 1.00 95.00 110 CYS A CA 1
ATOM 868 C C . CYS A 1 110 ? -6.024 7.825 5.962 1.00 95.00 110 CYS A C 1
ATOM 870 O O . CYS A 1 110 ? -6.907 7.726 6.822 1.00 95.00 110 CYS A O 1
ATOM 872 N N . ILE A 1 111 ? -4.950 7.028 5.946 1.00 94.88 111 ILE A N 1
ATOM 873 C CA . ILE A 1 111 ? -4.715 5.962 6.935 1.00 94.88 111 ILE A CA 1
ATOM 874 C C . ILE A 1 111 ? -4.633 6.540 8.350 1.00 94.88 111 ILE A C 1
ATOM 876 O O . ILE A 1 111 ? -5.286 6.038 9.267 1.00 94.88 111 ILE A O 1
ATOM 880 N N . TYR A 1 112 ? -3.871 7.619 8.544 1.00 95.19 112 TYR A N 1
ATOM 881 C CA . TYR A 1 112 ? -3.746 8.283 9.841 1.00 95.19 112 TYR A CA 1
ATOM 882 C C . TYR A 1 112 ? -5.105 8.754 10.377 1.00 95.19 112 TYR A C 1
ATOM 884 O O . TYR A 1 112 ? -5.442 8.510 11.540 1.00 95.19 112 TYR A O 1
ATOM 892 N N . LYS A 1 113 ? -5.920 9.392 9.529 1.00 94.50 113 LYS A N 1
ATOM 893 C CA . LYS A 1 113 ? -7.259 9.865 9.897 1.00 94.50 113 LYS A CA 1
ATOM 894 C C . LYS A 1 113 ? -8.176 8.707 10.297 1.00 94.50 113 LYS A C 1
ATOM 896 O O . LYS A 1 113 ? -8.893 8.832 11.290 1.00 94.50 113 LYS A O 1
ATOM 901 N N . ALA A 1 114 ? -8.129 7.591 9.569 1.00 90.19 114 ALA A N 1
ATOM 902 C CA . ALA A 1 114 ? -8.904 6.391 9.877 1.00 90.19 114 ALA A CA 1
ATOM 903 C C . ALA A 1 114 ? -8.464 5.751 11.207 1.00 90.19 114 ALA A C 1
ATOM 905 O O . ALA A 1 114 ? -9.294 5.580 12.102 1.00 90.19 114 ALA A O 1
ATOM 906 N N . LYS A 1 115 ? -7.152 5.533 11.399 1.00 91.19 115 LYS A N 1
ATOM 907 C CA . LYS A 1 115 ? -6.558 5.050 12.662 1.00 91.19 115 LYS A CA 1
ATOM 908 C C . LYS A 1 115 ? -6.981 5.927 13.849 1.00 91.19 115 LYS A C 1
ATOM 910 O O . LYS A 1 115 ? -7.414 5.416 14.881 1.00 91.19 115 LYS A O 1
ATOM 915 N N . ARG A 1 116 ? -6.911 7.257 13.698 1.00 93.56 116 ARG A N 1
ATOM 916 C CA . ARG A 1 116 ? -7.314 8.217 14.738 1.00 93.56 116 ARG A CA 1
ATOM 917 C C . ARG A 1 116 ? -8.808 8.145 15.046 1.00 93.56 116 ARG A C 1
ATOM 919 O O . ARG A 1 116 ? -9.175 8.191 16.216 1.00 93.56 116 ARG A O 1
ATOM 926 N N . LYS A 1 117 ? -9.662 8.045 14.025 1.00 89.94 117 LYS A N 1
ATOM 927 C CA . LYS A 1 117 ? -11.113 7.925 14.213 1.00 89.94 117 LYS A CA 1
ATOM 928 C C . LYS A 1 117 ? -11.453 6.649 14.984 1.00 89.94 117 LYS A C 1
ATOM 930 O O . LYS A 1 117 ? -12.152 6.735 15.987 1.00 89.94 117 LYS A O 1
ATOM 935 N N . PHE A 1 118 ? -10.878 5.512 14.593 1.00 89.19 118 PHE A N 1
ATOM 936 C CA . PHE A 1 118 ? -11.067 4.243 15.293 1.00 89.19 118 PHE A CA 1
ATOM 937 C C . PHE A 1 118 ? -10.608 4.303 16.750 1.00 89.19 118 PHE A C 1
ATOM 939 O O . PHE A 1 118 ? -11.334 3.872 17.637 1.00 89.19 118 PHE A O 1
ATOM 946 N N . ALA A 1 119 ? -9.445 4.904 17.020 1.00 89.00 119 ALA A N 1
ATOM 947 C CA . ALA A 1 119 ? -8.948 5.069 18.385 1.00 89.00 119 ALA A CA 1
ATOM 948 C C . ALA A 1 119 ? -9.864 5.943 19.265 1.00 89.00 119 ALA A C 1
ATOM 950 O O . ALA A 1 119 ? -9.862 5.801 20.485 1.00 89.00 119 ALA A O 1
ATOM 951 N N . GLN A 1 120 ? -10.634 6.856 18.665 1.00 91.94 120 GLN A N 1
ATOM 952 C CA . GLN A 1 120 ? -11.575 7.719 19.383 1.00 91.94 120 GLN A CA 1
ATOM 953 C C . GLN A 1 120 ? -12.936 7.056 19.611 1.00 91.94 120 GLN A C 1
ATOM 955 O O . GLN A 1 120 ? -13.543 7.260 20.660 1.00 91.94 120 GLN A O 1
ATOM 960 N N . THR A 1 121 ? -13.443 6.322 18.619 1.00 89.19 121 THR A N 1
ATOM 961 C CA . THR A 1 121 ? -14.809 5.781 18.635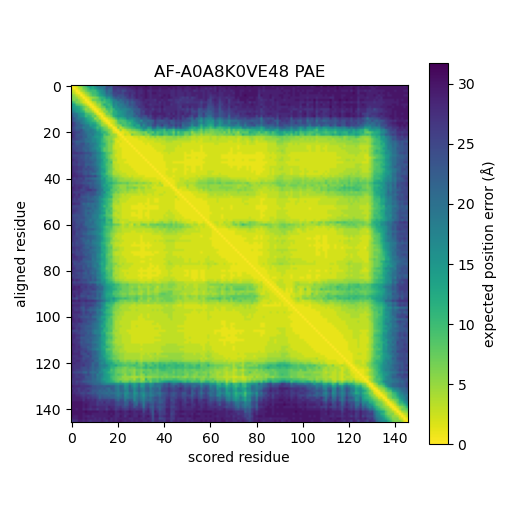 1.00 89.19 121 THR A CA 1
ATOM 962 C C . THR A 1 121 ? -14.870 4.334 19.110 1.00 89.19 121 THR A C 1
ATOM 964 O O . THR A 1 121 ? -15.906 3.915 19.623 1.00 89.19 121 THR A O 1
ATOM 967 N N . CYS A 1 122 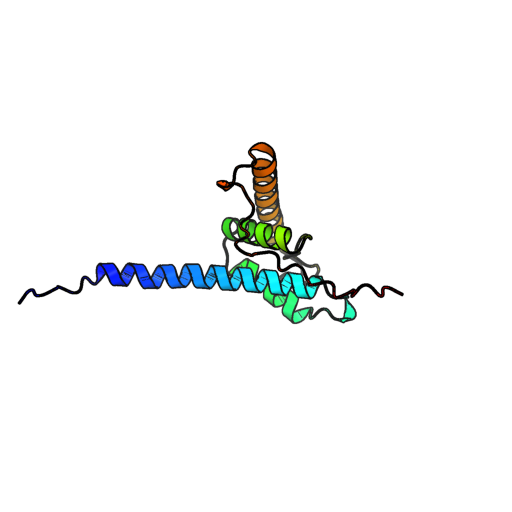? -13.801 3.558 18.904 1.00 83.00 122 CYS A N 1
ATOM 968 C CA . CYS A 1 122 ? -13.772 2.095 19.003 1.00 83.00 122 CYS A CA 1
ATOM 969 C C . CYS A 1 122 ? -14.935 1.417 18.254 1.00 83.00 122 CYS A C 1
ATOM 971 O O . CYS A 1 122 ? -15.324 0.292 18.571 1.00 83.00 122 CYS A O 1
ATOM 973 N N . ALA A 1 123 ? -15.530 2.111 17.280 1.00 81.88 123 ALA A N 1
ATOM 974 C CA . ALA A 1 123 ? -16.673 1.611 16.548 1.00 81.88 123 ALA A CA 1
ATOM 975 C C . ALA A 1 123 ? -16.198 0.560 15.549 1.00 81.88 123 ALA A C 1
ATOM 977 O O . ALA A 1 123 ? -15.246 0.790 14.807 1.00 81.88 123 ALA A O 1
ATOM 978 N N . LEU A 1 124 ? -16.905 -0.569 15.476 1.00 79.25 124 LEU A N 1
ATOM 979 C CA . LEU A 1 124 ? -16.586 -1.629 14.516 1.00 79.25 124 LEU A CA 1
ATOM 980 C C . LEU A 1 124 ? -16.613 -1.122 13.063 1.00 79.25 124 LEU A C 1
ATOM 982 O O . LEU A 1 124 ? -15.811 -1.554 12.250 1.00 79.25 124 LEU A O 1
ATOM 986 N N . ALA A 1 125 ? -17.489 -0.160 12.754 1.00 79.81 125 ALA A N 1
ATOM 987 C CA . ALA A 1 125 ? -17.562 0.472 11.435 1.00 79.81 125 ALA A CA 1
ATOM 988 C C . ALA A 1 125 ? -16.318 1.308 11.075 1.00 79.81 125 ALA A C 1
ATOM 990 O O . ALA A 1 125 ? -16.103 1.600 9.903 1.00 79.81 125 ALA A O 1
ATOM 991 N N . ASP A 1 126 ? -15.523 1.703 12.072 1.00 81.56 126 ASP A N 1
ATOM 992 C CA . ASP A 1 126 ? -14.270 2.432 11.887 1.00 81.56 126 ASP A CA 1
ATOM 993 C C . ASP A 1 126 ? -13.049 1.512 12.020 1.00 81.56 126 ASP A C 1
ATOM 995 O O . ASP A 1 126 ? -11.932 1.995 11.893 1.00 81.56 126 ASP A O 1
ATOM 999 N N . ALA A 1 127 ? -13.230 0.216 12.298 1.00 82.44 127 ALA A N 1
ATOM 1000 C CA . ALA A 1 127 ? -12.135 -0.737 12.444 1.00 82.44 127 ALA A CA 1
ATOM 1001 C C . ALA A 1 127 ? -11.356 -0.914 11.126 1.00 82.44 127 ALA A C 1
ATOM 1003 O O . ALA A 1 127 ? -11.905 -0.674 10.041 1.00 82.44 127 ALA A O 1
ATOM 1004 N N . PRO A 1 128 ? -10.081 -1.349 11.196 1.00 81.88 128 PRO A N 1
ATOM 1005 C CA . PRO A 1 128 ? -9.362 -1.756 9.999 1.00 81.88 128 PRO A CA 1
ATOM 1006 C C . PRO A 1 128 ? -10.161 -2.835 9.255 1.00 81.88 128 PRO A C 1
ATOM 1008 O O . PRO A 1 128 ? -10.749 -3.712 9.898 1.00 81.88 128 PRO A O 1
ATOM 1011 N N . PRO A 1 129 ? -10.166 -2.815 7.914 1.00 75.06 129 PRO A N 1
ATOM 1012 C CA . PRO A 1 129 ? -10.764 -3.878 7.123 1.00 75.06 129 PRO A CA 1
ATOM 1013 C C . PRO A 1 129 ? -9.891 -5.125 7.224 1.00 75.06 129 PRO A C 1
ATOM 1015 O O . PRO A 1 129 ? -9.017 -5.369 6.396 1.00 75.06 129 PRO A O 1
ATOM 1018 N N . SER A 1 130 ? -10.079 -5.909 8.277 1.00 61.00 130 SER A N 1
ATOM 1019 C CA . SER A 1 130 ? -9.473 -7.228 8.394 1.00 61.00 130 SER A CA 1
ATOM 1020 C C . SER A 1 130 ? -10.569 -8.284 8.353 1.00 61.00 130 SER A C 1
ATOM 1022 O O . SER A 1 130 ? -11.110 -8.666 9.387 1.00 61.00 130 SER A O 1
ATOM 1024 N N . ASP A 1 131 ? -10.860 -8.797 7.159 1.00 52.22 131 ASP A N 1
ATOM 1025 C CA . ASP A 1 131 ? -11.722 -9.976 6.979 1.00 52.22 131 ASP A CA 1
ATOM 1026 C C . ASP A 1 131 ? -11.005 -11.294 7.349 1.00 52.22 131 ASP A C 1
ATOM 1028 O O . ASP A 1 131 ? -11.550 -12.382 7.168 1.00 52.22 131 ASP A O 1
ATOM 1032 N N . VAL A 1 132 ? -9.768 -11.237 7.861 1.00 46.72 132 VAL A N 1
ATOM 1033 C CA . VAL A 1 132 ? -8.898 -12.414 7.990 1.00 46.72 132 VAL A CA 1
ATOM 1034 C C . VAL A 1 132 ? -8.613 -12.753 9.452 1.00 46.72 132 VAL A C 1
ATOM 1036 O O . VAL A 1 132 ? -7.947 -12.014 10.179 1.00 46.72 132 VAL A O 1
ATOM 1039 N N . ILE A 1 133 ? -9.103 -13.930 9.843 1.00 44.94 133 ILE A N 1
ATOM 1040 C CA . ILE A 1 133 ? -8.782 -14.672 11.065 1.00 44.94 133 ILE A CA 1
ATOM 1041 C C . ILE A 1 133 ? -7.255 -14.788 11.191 1.00 44.94 133 ILE A C 1
ATOM 1043 O O . ILE A 1 133 ? -6.592 -15.318 10.302 1.00 44.94 133 ILE A O 1
ATOM 1047 N N . ARG A 1 134 ? -6.685 -14.317 12.306 1.00 41.81 134 ARG A N 1
ATOM 1048 C CA . ARG A 1 134 ? -5.287 -14.598 12.666 1.00 41.81 134 ARG A CA 1
ATOM 1049 C C . ARG A 1 134 ? -5.148 -16.110 12.866 1.00 41.81 134 ARG A C 1
ATOM 1051 O O . ARG A 1 134 ? -5.673 -16.646 13.840 1.00 41.81 134 ARG A O 1
ATOM 1058 N N . PHE A 1 135 ? -4.455 -16.801 11.966 1.00 42.44 135 PHE A N 1
ATOM 1059 C CA . PHE A 1 135 ? -3.992 -18.157 12.245 1.00 42.44 135 PHE A CA 1
ATOM 1060 C C . PHE A 1 135 ? -2.799 -18.028 13.184 1.00 42.44 135 PHE A C 1
ATOM 1062 O O . PHE A 1 135 ? -1.695 -17.694 12.759 1.00 42.44 135 PHE A O 1
ATOM 1069 N N . PHE A 1 136 ? -3.037 -18.215 14.480 1.00 47.03 136 PHE A N 1
ATOM 1070 C CA . PHE A 1 136 ? -1.943 -18.407 15.419 1.00 47.03 136 PHE A CA 1
ATOM 1071 C C . PHE A 1 136 ? -1.191 -19.661 14.975 1.00 47.03 136 PHE A C 1
ATOM 1073 O O . PHE A 1 136 ? -1.784 -20.738 14.877 1.00 47.03 136 PHE A O 1
ATOM 1080 N N . GLY A 1 137 ? 0.090 -19.492 14.641 1.00 42.09 137 GLY A N 1
ATOM 1081 C CA . GLY A 1 137 ? 1.000 -20.615 14.485 1.00 42.09 137 GLY A CA 1
ATOM 1082 C C . GLY A 1 137 ? 0.905 -21.468 15.743 1.00 42.09 137 GLY A C 1
ATOM 1083 O O . GLY A 1 137 ? 0.904 -20.950 16.857 1.00 42.09 137 GLY A O 1
ATOM 1084 N N . PHE A 1 138 ? 0.699 -22.766 15.559 1.00 41.94 138 PHE A N 1
ATOM 1085 C CA . PHE A 1 138 ? 0.754 -23.708 16.659 1.00 41.94 138 PHE A CA 1
ATOM 1086 C C . PHE A 1 138 ? 2.234 -23.863 16.998 1.00 41.94 138 PHE A C 1
ATOM 1088 O O . PHE A 1 138 ? 2.964 -24.560 16.291 1.00 41.94 138 PHE A O 1
ATOM 1095 N N . ASP A 1 139 ? 2.691 -23.140 18.015 1.00 48.31 139 ASP A N 1
ATOM 1096 C CA . ASP A 1 139 ? 4.046 -23.259 18.535 1.00 48.31 139 ASP A CA 1
ATOM 1097 C C . ASP A 1 139 ? 4.169 -24.672 19.114 1.00 48.31 139 ASP A C 1
ATOM 1099 O O . ASP A 1 139 ? 3.736 -24.955 20.229 1.00 48.31 139 ASP A O 1
ATOM 1103 N N . GLY A 1 140 ? 4.694 -25.596 18.311 1.00 52.38 140 GLY A N 1
ATOM 1104 C CA . GLY A 1 140 ? 4.919 -26.995 18.668 1.00 52.38 140 GLY A CA 1
ATOM 1105 C C . GLY A 1 140 ? 6.035 -27.187 19.694 1.00 52.38 140 GLY A C 1
ATOM 1106 O O . GLY A 1 140 ? 6.826 -28.114 19.556 1.00 52.38 140 GLY A O 1
ATOM 1107 N N . SER A 1 141 ? 6.136 -26.329 20.711 1.00 51.25 141 SER A N 1
ATOM 1108 C CA . SER A 1 141 ? 6.908 -26.648 21.907 1.00 51.25 141 SER A CA 1
ATOM 1109 C C . SER A 1 141 ? 6.061 -27.580 22.771 1.00 51.25 141 SER A C 1
ATOM 1111 O O . SER A 1 141 ? 5.370 -27.150 23.697 1.00 51.25 141 SER A O 1
ATOM 1113 N N . GLU A 1 142 ? 6.077 -28.863 22.413 1.00 52.47 142 GLU A N 1
ATOM 1114 C CA . GLU A 1 142 ? 5.733 -29.933 23.339 1.00 52.47 142 GLU A CA 1
ATOM 1115 C C . GLU A 1 142 ? 6.583 -29.743 24.598 1.00 52.47 142 GLU A C 1
ATOM 1117 O O . GLU A 1 142 ? 7.809 -29.638 24.536 1.00 52.47 142 GLU A O 1
ATOM 1122 N N . GLY A 1 143 ? 5.915 -29.612 25.741 1.00 45.28 143 GLY A N 1
ATOM 1123 C CA . GLY A 1 143 ? 6.586 -29.618 27.026 1.00 45.28 143 GLY A CA 1
ATOM 1124 C C . GLY A 1 143 ? 7.238 -30.977 27.231 1.00 45.28 143 GLY A C 1
ATOM 1125 O O . GLY A 1 143 ? 6.540 -31.972 27.420 1.00 45.28 143 GLY A O 1
ATOM 1126 N N . GLU A 1 144 ? 8.567 -31.010 27.227 1.00 47.09 144 GLU A N 1
ATOM 1127 C CA . GLU A 1 144 ? 9.309 -32.065 27.905 1.00 47.09 144 GLU A CA 1
ATOM 1128 C C . GLU A 1 144 ? 9.033 -31.919 29.405 1.00 47.09 144 GLU A C 1
ATOM 1130 O O . GLU A 1 144 ? 9.554 -31.036 30.087 1.00 47.09 144 GLU A O 1
ATOM 1135 N N . ALA A 1 145 ? 8.121 -32.754 29.893 1.00 48.00 145 ALA A N 1
ATOM 1136 C CA . ALA A 1 145 ? 8.048 -33.107 31.294 1.00 48.00 145 ALA A CA 1
ATOM 1137 C C . ALA A 1 145 ? 8.944 -34.334 31.508 1.00 48.00 145 ALA A C 1
ATOM 1139 O O . ALA A 1 145 ? 8.549 -35.444 31.152 1.00 48.00 145 ALA A O 1
ATOM 1140 N N . GLU A 1 146 ? 10.116 -34.121 32.105 1.00 47.16 146 GLU A N 1
ATOM 1141 C CA . GLU A 1 146 ? 10.806 -35.103 32.955 1.00 47.16 146 GLU A CA 1
ATOM 1142 C C . GLU A 1 146 ? 11.242 -34.437 34.264 1.00 47.16 146 GLU A C 1
ATOM 1144 O O . GLU A 1 146 ? 11.809 -33.320 34.215 1.00 47.16 146 GLU A O 1
#

Radius of gyration: 20.59 Å; Cα contacts (8 Å, |Δi|>4): 101; chains: 1; bounding box: 68×50×52 Å

Mean predicted aligned error: 11.06 Å

pLDDT: mean 80.22, std 19.1, range [41.75, 96.88]

Foldseek 3Di:
DDDPPPDVVVVVVPPVVVVVVVLLVLLLVLLLVLLVLVPDDPVRRPVVSNLVSLVVSVPSDDLLSSLLSQLQNCVLSVHRRDSQDPQSDPDPSSDHDPVVVVSVVVSVVSNVVLVVVCVVPVDPVSDRPHPDDPPDDPPPPDDPDD

Solvent-accessible surface area (backbone atoms only — not comparable to full-atom values): 8772 Å² total; per-residue (Å²): 132,87,81,81,74,83,59,68,72,70,60,58,63,56,58,63,53,51,54,54,52,50,48,50,54,51,48,51,52,46,52,52,51,44,42,55,41,68,71,41,58,76,94,71,39,56,59,71,61,44,38,52,46,30,52,48,46,66,71,75,46,58,58,66,64,43,22,48,51,48,46,12,49,24,65,70,75,70,49,87,68,76,64,76,53,85,62,52,28,94,42,81,87,15,34,66,54,72,69,56,50,53,50,51,51,51,28,51,50,50,35,51,53,44,55,51,48,20,74,73,64,71,38,77,91,46,46,69,66,62,94,67,80,82,79,74,77,80,76,80,75,73,78,86,84,127